Protein AF-A0A6M1L6U0-F1 (afdb_monomer_lite)

Secondary structure (DSSP, 8-state):
-GGGGGGGEEEEEGGGGTT-SEEEE-TTSEEEEE-SPPPTTEEEEEEEEETTPPPPHHHHHHH-STTHHHHHHHHHHHHHHHTS-HHHHHHHHTTSPPTT---EEEEEEETTEEEEEEEEESS------------------

Organism: NCBI:txid2499994

Structure (mmCIF, N/CA/C/O backbone):
data_AF-A0A6M1L6U0-F1
#
_entry.id   AF-A0A6M1L6U0-F1
#
loop_
_atom_site.group_PDB
_atom_site.id
_atom_site.type_symbol
_atom_site.label_atom_id
_atom_site.label_alt_id
_atom_site.label_comp_id
_atom_site.label_asym_id
_atom_site.label_entity_id
_atom_site.label_seq_id
_atom_site.pdbx_PDB_ins_code
_atom_site.Cartn_x
_atom_site.Cartn_y
_atom_site.Cartn_z
_atom_site.occupancy
_atom_site.B_iso_or_equiv
_atom_site.auth_seq_id
_atom_site.auth_comp_id
_atom_site.auth_asym_id
_atom_site.auth_atom_id
_atom_site.pdbx_PDB_model_num
ATOM 1 N N . MET A 1 1 ? -2.436 8.594 -11.783 1.00 74.06 1 MET A N 1
ATOM 2 C CA . MET A 1 1 ? -1.412 7.663 -11.254 1.00 74.06 1 MET A CA 1
ATOM 3 C C . MET A 1 1 ? -2.032 6.447 -10.566 1.00 74.06 1 MET A C 1
ATOM 5 O O . MET A 1 1 ? -1.913 5.356 -11.105 1.00 74.06 1 MET A O 1
ATOM 9 N N . LEU A 1 2 ? -2.765 6.615 -9.457 1.00 88.62 2 LEU A N 1
ATOM 10 C CA . LEU A 1 2 ? -3.377 5.501 -8.708 1.00 88.62 2 LEU A CA 1
ATOM 11 C C . LEU A 1 2 ? -4.377 4.650 -9.516 1.00 88.62 2 LEU A C 1
ATOM 13 O O . LEU A 1 2 ? -4.437 3.434 -9.345 1.00 88.62 2 LEU A O 1
ATOM 17 N N . ALA A 1 3 ? -5.129 5.257 -10.441 1.00 90.06 3 ALA A N 1
ATOM 18 C CA . ALA A 1 3 ? -6.039 4.527 -11.334 1.00 90.06 3 ALA A CA 1
ATOM 19 C C . ALA A 1 3 ? -5.315 3.455 -12.173 1.00 90.06 3 ALA A C 1
ATOM 21 O O . ALA A 1 3 ? -5.854 2.379 -12.419 1.00 90.06 3 ALA A O 1
ATOM 22 N N . ALA A 1 4 ? -4.062 3.724 -12.538 1.00 91.88 4 ALA A N 1
ATOM 23 C CA . ALA A 1 4 ? -3.248 2.843 -13.355 1.00 91.88 4 ALA A CA 1
ATOM 24 C C . ALA A 1 4 ? -2.327 1.929 -12.529 1.00 91.88 4 ALA A C 1
ATOM 26 O O . ALA A 1 4 ? -1.537 1.198 -13.112 1.00 91.88 4 ALA A O 1
ATOM 27 N N . ALA A 1 5 ? -2.422 1.948 -11.193 1.00 93.38 5 ALA A N 1
ATOM 28 C CA . ALA A 1 5 ? -1.577 1.147 -10.308 1.00 93.38 5 ALA A CA 1
ATOM 29 C C . ALA A 1 5 ? -1.472 -0.347 -10.687 1.00 93.38 5 ALA A C 1
ATOM 31 O O . ALA A 1 5 ? -0.347 -0.846 -10.679 1.00 93.38 5 ALA A O 1
ATOM 32 N N . PRO A 1 6 ? -2.552 -1.047 -11.107 1.00 96.12 6 PRO A N 1
ATOM 33 C CA . PRO A 1 6 ? -2.463 -2.467 -11.455 1.00 96.12 6 PRO A CA 1
ATOM 34 C C . PRO A 1 6 ? -1.410 -2.790 -12.523 1.00 96.12 6 PRO A C 1
ATOM 36 O O . PRO A 1 6 ? -0.735 -3.803 -12.425 1.00 96.12 6 PRO A O 1
ATOM 39 N N . ARG A 1 7 ? -1.189 -1.904 -13.508 1.00 96.88 7 ARG A N 1
ATOM 40 C CA . ARG A 1 7 ? -0.220 -2.148 -14.600 1.00 96.88 7 ARG A CA 1
ATOM 41 C C . ARG A 1 7 ? 1.246 -2.044 -14.163 1.00 96.88 7 ARG A C 1
ATOM 43 O O . ARG A 1 7 ? 2.148 -2.355 -14.936 1.00 96.88 7 ARG A O 1
ATOM 50 N N . HIS A 1 8 ? 1.482 -1.513 -12.967 1.00 97.31 8 HIS A N 1
ATOM 51 C CA . HIS A 1 8 ? 2.808 -1.256 -12.414 1.00 97.31 8 HIS A CA 1
ATOM 52 C C . HIS A 1 8 ? 3.146 -2.183 -11.246 1.00 97.31 8 HIS A C 1
ATOM 54 O O . HIS A 1 8 ? 4.265 -2.118 -10.741 1.00 97.31 8 HIS A O 1
ATOM 60 N N . LEU A 1 9 ? 2.203 -3.026 -10.826 1.00 98.00 9 LEU A N 1
ATOM 61 C CA . LEU A 1 9 ? 2.409 -4.042 -9.808 1.00 98.00 9 LEU A CA 1
ATOM 62 C C . LEU A 1 9 ? 2.744 -5.370 -10.478 1.00 98.00 9 LEU A C 1
ATOM 64 O O . LEU A 1 9 ? 2.151 -5.726 -11.496 1.00 98.00 9 LEU A O 1
ATOM 68 N N . ARG A 1 10 ? 3.700 -6.100 -9.910 1.00 97.88 10 ARG A N 1
ATOM 69 C CA . ARG A 1 10 ? 4.016 -7.470 -10.327 1.00 97.88 10 ARG A CA 1
ATOM 70 C C . ARG A 1 10 ? 4.281 -8.320 -9.100 1.00 97.88 10 ARG A C 1
ATOM 72 O O . ARG A 1 10 ? 4.935 -7.849 -8.171 1.00 97.88 10 ARG A O 1
ATOM 79 N N . VAL A 1 11 ? 3.793 -9.553 -9.133 1.00 97.81 11 VAL A N 1
ATOM 80 C CA . VAL A 1 11 ? 4.123 -10.590 -8.156 1.00 97.81 11 VAL A CA 1
ATOM 81 C C . VAL A 1 11 ? 5.234 -11.448 -8.753 1.00 97.81 11 VAL A C 1
ATOM 83 O O . VAL A 1 11 ? 5.107 -11.921 -9.881 1.00 97.81 11 VAL A O 1
ATOM 86 N N . ALA A 1 12 ? 6.328 -11.624 -8.023 1.00 95.44 12 ALA A N 1
ATOM 87 C CA . ALA A 1 12 ? 7.462 -12.443 -8.440 1.00 95.44 12 ALA A CA 1
ATOM 88 C C . ALA A 1 12 ? 8.146 -13.073 -7.219 1.00 95.44 12 ALA A C 1
ATOM 90 O O . ALA A 1 12 ? 7.804 -12.767 -6.074 1.00 95.44 12 ALA A O 1
ATOM 91 N N . ALA A 1 13 ? 9.130 -13.944 -7.442 1.00 94.44 13 ALA A N 1
ATOM 92 C CA . ALA A 1 13 ? 10.025 -14.343 -6.364 1.00 94.44 13 ALA A CA 1
ATOM 93 C C . ALA A 1 13 ? 10.851 -13.133 -5.888 1.00 94.44 13 ALA A C 1
ATOM 95 O O . ALA A 1 13 ? 11.112 -12.189 -6.644 1.00 94.44 13 ALA A O 1
ATOM 96 N N . VAL A 1 14 ? 11.300 -13.162 -4.630 1.00 92.38 14 VAL A N 1
ATOM 97 C CA . VAL A 1 14 ? 12.132 -12.086 -4.057 1.00 92.38 14 VAL A CA 1
ATOM 98 C C . VAL A 1 14 ? 13.386 -11.835 -4.901 1.00 92.38 14 VAL A C 1
ATOM 100 O O . VAL A 1 14 ? 13.731 -10.678 -5.150 1.00 92.38 14 VAL A O 1
ATOM 103 N N . ALA A 1 15 ? 14.025 -12.906 -5.385 1.00 92.69 15 ALA A N 1
ATOM 104 C CA . ALA A 1 15 ? 15.232 -12.843 -6.211 1.00 92.69 15 ALA A CA 1
ATOM 105 C C . ALA A 1 15 ? 15.021 -12.074 -7.530 1.00 92.69 15 ALA A C 1
ATOM 107 O O . ALA A 1 15 ? 15.920 -11.366 -7.977 1.00 92.69 15 ALA A O 1
ATOM 108 N N . ASP A 1 16 ? 13.813 -12.127 -8.094 1.00 94.44 16 ASP A N 1
ATOM 109 C CA . ASP A 1 16 ? 13.478 -11.506 -9.383 1.00 94.44 16 ASP A CA 1
ATOM 110 C C . ASP A 1 16 ? 12.949 -10.068 -9.233 1.00 94.44 16 ASP A C 1
ATOM 112 O O . ASP A 1 16 ? 12.680 -9.367 -10.210 1.00 94.44 16 ASP A O 1
ATOM 116 N N . SER A 1 17 ? 12.800 -9.590 -7.995 1.00 94.25 17 SER A N 1
ATOM 117 C CA . SER A 1 17 ? 12.161 -8.304 -7.692 1.00 94.25 17 SER A CA 1
ATOM 118 C C . SER A 1 17 ? 13.148 -7.134 -7.575 1.00 94.25 17 SER A C 1
ATOM 120 O O . SER A 1 17 ? 12.767 -6.040 -7.162 1.00 94.25 17 SER A O 1
ATOM 122 N N . GLY A 1 18 ? 14.420 -7.330 -7.942 1.00 93.81 18 GLY A N 1
ATOM 123 C CA . GLY A 1 18 ? 15.498 -6.351 -7.738 1.00 93.81 18 GLY A CA 1
ATOM 124 C C . GLY A 1 18 ? 15.320 -5.011 -8.466 1.00 93.81 18 GLY A C 1
ATOM 125 O O . GLY A 1 18 ? 15.813 -3.995 -7.990 1.00 93.81 18 GLY A O 1
ATOM 126 N N . ALA A 1 19 ? 14.582 -4.986 -9.580 1.00 95.62 19 ALA A N 1
ATOM 127 C CA . ALA A 1 19 ? 14.322 -3.766 -10.353 1.00 95.62 19 ALA A CA 1
ATOM 128 C C . ALA A 1 19 ? 13.115 -2.943 -9.851 1.00 95.62 19 ALA A C 1
ATOM 130 O O . ALA A 1 19 ? 12.781 -1.918 -10.445 1.00 95.62 19 ALA A O 1
ATOM 131 N N . ALA A 1 20 ? 12.420 -3.394 -8.803 1.00 97.19 20 ALA A N 1
ATOM 132 C CA . ALA A 1 20 ? 11.279 -2.671 -8.251 1.00 97.19 20 ALA A CA 1
ATOM 133 C C . ALA A 1 20 ? 11.733 -1.420 -7.480 1.00 97.19 20 ALA A C 1
ATOM 135 O O . ALA A 1 20 ? 12.665 -1.473 -6.680 1.00 97.19 20 ALA A O 1
ATOM 136 N N . VAL A 1 21 ? 11.011 -0.311 -7.654 1.00 95.81 21 VAL A N 1
ATOM 137 C CA . VAL A 1 21 ? 11.237 0.949 -6.920 1.00 95.81 21 VAL A CA 1
ATOM 138 C C . VAL A 1 21 ? 10.933 0.781 -5.429 1.00 95.81 21 VAL A C 1
ATOM 140 O O . VAL A 1 21 ? 11.607 1.350 -4.577 1.00 95.81 21 VAL A O 1
ATOM 143 N N . THR A 1 22 ? 9.906 -0.002 -5.103 1.00 97.12 22 THR A N 1
ATOM 144 C CA . THR A 1 22 ? 9.565 -0.403 -3.735 1.00 97.12 22 THR A CA 1
ATOM 145 C C . THR A 1 22 ? 8.920 -1.786 -3.754 1.00 97.12 22 THR A C 1
ATOM 147 O O . THR A 1 22 ? 8.417 -2.225 -4.795 1.00 97.12 22 THR A O 1
ATOM 150 N N . ARG A 1 23 ? 8.983 -2.495 -2.625 1.00 97.81 23 ARG A N 1
ATOM 151 C CA . ARG A 1 23 ? 8.628 -3.912 -2.496 1.00 97.81 23 ARG A CA 1
ATOM 152 C C . ARG A 1 23 ? 7.805 -4.172 -1.239 1.00 97.81 23 ARG A C 1
ATOM 154 O O . ARG A 1 23 ? 8.029 -3.539 -0.210 1.00 97.81 23 ARG A O 1
ATOM 161 N N . SER A 1 24 ? 6.926 -5.163 -1.309 1.00 98.12 24 SER A N 1
ATOM 162 C CA . SER A 1 24 ? 6.306 -5.806 -0.149 1.00 98.12 24 SER A CA 1
ATOM 163 C C . SER A 1 24 ? 6.592 -7.306 -0.207 1.00 98.12 24 SER A C 1
ATOM 165 O O . SER A 1 24 ? 6.508 -7.916 -1.274 1.00 98.12 24 SER A O 1
ATOM 167 N N . HIS A 1 25 ? 7.019 -7.877 0.916 1.00 96.62 25 HIS A N 1
ATOM 168 C CA . HIS A 1 25 ? 7.397 -9.284 1.022 1.00 96.62 25 HIS A CA 1
ATOM 169 C C . HIS A 1 25 ? 6.273 -10.042 1.712 1.00 96.62 25 HIS A C 1
ATOM 171 O O . HIS A 1 25 ? 5.792 -9.611 2.756 1.00 96.62 25 HIS A O 1
ATOM 177 N N . LEU A 1 26 ? 5.884 -11.173 1.137 1.00 95.75 26 LEU A N 1
ATOM 178 C CA . LEU A 1 26 ? 4.822 -12.017 1.662 1.00 95.75 26 LEU A CA 1
ATOM 179 C C . LEU A 1 26 ? 5.417 -13.174 2.465 1.00 95.75 26 LEU A C 1
ATOM 181 O O . LEU A 1 26 ? 6.507 -13.670 2.171 1.00 95.75 26 LEU A O 1
ATOM 185 N N . GLY A 1 27 ? 4.665 -13.653 3.457 1.00 89.56 27 GLY A N 1
ATOM 186 C CA . GLY A 1 27 ? 5.078 -14.777 4.305 1.00 89.56 27 GLY A CA 1
ATOM 187 C C . GLY A 1 27 ? 5.219 -16.122 3.576 1.00 89.56 27 GLY A C 1
ATOM 188 O O . GLY A 1 27 ? 5.726 -17.072 4.161 1.00 89.56 27 GLY A O 1
ATOM 189 N N . ASP A 1 28 ? 4.789 -16.215 2.315 1.00 91.44 28 ASP A N 1
ATOM 190 C CA . ASP A 1 28 ? 4.929 -17.402 1.459 1.00 91.44 28 ASP A CA 1
ATOM 191 C C . ASP A 1 28 ? 6.123 -17.320 0.487 1.00 91.44 28 ASP A C 1
ATOM 193 O O . ASP A 1 28 ? 6.259 -18.155 -0.405 1.00 91.44 28 ASP A O 1
ATOM 197 N N . GLY A 1 29 ? 6.996 -16.320 0.654 1.00 90.62 29 GLY A N 1
ATOM 198 C CA . GLY A 1 29 ? 8.205 -16.143 -0.153 1.00 90.62 29 GLY A CA 1
ATOM 199 C C . GLY A 1 29 ? 7.992 -15.385 -1.466 1.00 90.62 29 GLY A C 1
ATOM 200 O O . GLY A 1 29 ? 8.966 -15.111 -2.171 1.00 90.62 29 GLY A O 1
ATOM 201 N N . ARG A 1 30 ? 6.754 -14.999 -1.798 1.00 96.06 30 ARG A N 1
ATOM 202 C CA . ARG A 1 30 ? 6.481 -14.079 -2.908 1.00 96.06 30 ARG A CA 1
ATOM 203 C C . ARG A 1 30 ? 6.826 -12.637 -2.530 1.00 96.06 30 ARG A C 1
ATOM 205 O O . ARG A 1 30 ? 6.861 -12.252 -1.362 1.00 96.06 30 ARG A O 1
ATOM 212 N N . CYS A 1 31 ? 7.044 -11.815 -3.546 1.00 97.69 31 CYS A N 1
ATOM 213 C CA . CYS A 1 31 ? 7.243 -10.381 -3.422 1.00 97.69 31 CYS A CA 1
ATOM 214 C C . CYS A 1 31 ? 6.340 -9.646 -4.410 1.00 97.69 31 CYS A C 1
ATOM 216 O O . CYS A 1 31 ? 6.235 -10.030 -5.575 1.00 97.69 31 CYS A O 1
ATOM 218 N N . VAL A 1 32 ? 5.703 -8.574 -3.944 1.00 98.44 32 VAL A N 1
ATOM 219 C CA . VAL A 1 32 ? 5.043 -7.600 -4.812 1.00 98.44 32 VAL A CA 1
ATOM 220 C C . VAL A 1 32 ? 6.001 -6.439 -5.029 1.00 98.44 32 VAL A C 1
ATOM 222 O O . VAL A 1 32 ? 6.490 -5.860 -4.060 1.00 98.44 32 VAL A O 1
ATOM 225 N N . GLY A 1 33 ? 6.258 -6.084 -6.286 1.00 98.19 33 GLY A N 1
ATOM 226 C CA . GLY A 1 33 ? 7.089 -4.942 -6.664 1.00 98.19 33 GLY A CA 1
ATOM 227 C C . GLY A 1 33 ? 6.300 -3.847 -7.381 1.00 98.19 33 GLY A C 1
ATOM 228 O O . GLY A 1 33 ? 5.388 -4.134 -8.158 1.00 98.19 33 GLY A O 1
ATOM 229 N N . TRP A 1 34 ? 6.678 -2.588 -7.145 1.00 98.19 34 TRP A N 1
ATOM 230 C CA . TRP A 1 34 ? 6.213 -1.420 -7.900 1.00 98.19 34 TRP A CA 1
ATOM 231 C C . TRP A 1 34 ? 7.238 -1.012 -8.963 1.00 98.19 34 TRP A C 1
ATOM 233 O O . TRP A 1 34 ? 8.389 -0.723 -8.636 1.00 98.19 34 TRP A O 1
ATOM 243 N N . TYR A 1 35 ? 6.810 -0.939 -10.224 1.00 97.50 35 TYR A N 1
ATOM 244 C CA . TYR A 1 35 ? 7.683 -0.727 -11.389 1.00 97.50 35 TYR A CA 1
ATOM 245 C C . TYR A 1 35 ? 7.308 0.503 -12.227 1.00 97.50 35 TYR A C 1
ATOM 247 O O . TYR A 1 35 ? 7.727 0.620 -13.380 1.00 97.50 35 TYR A O 1
ATOM 255 N N . ALA A 1 36 ? 6.487 1.419 -11.706 1.00 96.12 36 ALA A N 1
ATOM 256 C CA . ALA A 1 36 ? 6.287 2.687 -12.405 1.00 96.12 36 ALA A CA 1
ATOM 257 C C . ALA A 1 36 ? 7.546 3.560 -12.286 1.00 96.12 36 ALA A C 1
ATOM 259 O O . ALA A 1 36 ? 8.213 3.508 -11.248 1.00 96.12 36 ALA A O 1
ATOM 260 N N . PRO A 1 37 ? 7.831 4.413 -13.286 1.00 92.88 37 PRO A N 1
ATOM 261 C CA . PRO A 1 37 ? 8.849 5.444 -13.148 1.00 92.88 37 PRO A CA 1
ATOM 262 C C . PRO A 1 37 ? 8.619 6.292 -11.884 1.00 92.88 37 PRO A C 1
ATOM 264 O O . PRO A 1 37 ? 7.459 6.586 -11.562 1.00 92.88 37 PRO A O 1
ATOM 267 N N . PRO A 1 38 ? 9.685 6.703 -11.172 1.00 90.62 38 PRO A N 1
ATOM 268 C CA . PRO A 1 38 ? 9.566 7.643 -10.065 1.00 90.62 38 PRO A CA 1
ATOM 269 C C . PRO A 1 38 ? 8.854 8.922 -10.506 1.00 90.62 38 PRO A C 1
ATOM 271 O O . PRO A 1 38 ? 9.109 9.442 -11.593 1.00 90.62 38 PRO A O 1
ATOM 274 N N . VAL A 1 39 ? 7.971 9.440 -9.654 1.00 91.19 39 VAL A N 1
ATOM 275 C CA . VAL A 1 39 ? 7.300 10.718 -9.900 1.00 91.19 39 VAL A CA 1
ATOM 276 C C . VAL A 1 39 ? 8.051 11.813 -9.146 1.00 91.19 39 VAL A C 1
ATOM 278 O O . VAL A 1 39 ? 8.138 11.731 -7.919 1.00 91.19 39 VAL A O 1
ATOM 281 N N . PRO A 1 40 ? 8.602 12.830 -9.836 1.00 91.94 40 PRO A N 1
ATOM 282 C CA . PRO A 1 40 ? 9.338 13.906 -9.182 1.00 91.94 40 PRO A CA 1
ATOM 283 C C . PRO A 1 40 ? 8.518 14.575 -8.076 1.00 91.94 40 PRO A C 1
ATOM 285 O O . PRO A 1 40 ? 7.342 14.879 -8.266 1.00 91.94 40 PRO A O 1
ATOM 288 N N . GLY A 1 41 ? 9.138 14.791 -6.915 1.00 93.44 41 GLY A N 1
ATOM 289 C CA . GLY A 1 41 ? 8.481 15.399 -5.754 1.00 93.44 41 GLY A CA 1
ATOM 290 C C . GLY A 1 41 ? 7.552 14.467 -4.971 1.00 93.44 41 GLY A C 1
ATOM 291 O O . GLY A 1 41 ? 6.944 14.918 -4.004 1.00 93.44 41 GLY A O 1
ATOM 292 N N . TRP A 1 42 ? 7.458 13.182 -5.330 1.00 95.00 42 TRP A N 1
ATOM 293 C CA . TRP A 1 42 ? 6.625 12.201 -4.636 1.00 95.00 42 TRP A CA 1
ATOM 294 C C . TRP A 1 42 ? 7.431 10.981 -4.193 1.00 95.00 42 TRP A C 1
ATOM 296 O O . TRP A 1 42 ? 8.285 10.469 -4.912 1.00 95.00 42 TRP A O 1
ATOM 306 N N . ARG A 1 43 ? 7.108 10.476 -3.004 1.00 96.06 43 ARG A N 1
ATOM 307 C CA . ARG A 1 43 ? 7.551 9.171 -2.504 1.00 96.06 43 ARG A CA 1
ATOM 308 C C . ARG A 1 43 ? 6.421 8.167 -2.672 1.00 96.06 43 ARG A C 1
ATOM 310 O O . ARG A 1 43 ? 5.254 8.547 -2.588 1.00 96.06 43 ARG A O 1
ATOM 317 N N . VAL A 1 44 ? 6.770 6.903 -2.888 1.00 97.38 44 VAL A N 1
ATOM 318 C CA . VAL A 1 44 ? 5.823 5.797 -3.063 1.00 97.38 44 VAL A CA 1
ATOM 319 C C . VAL A 1 44 ? 6.120 4.680 -2.073 1.00 97.38 44 VAL A C 1
ATOM 321 O O . VAL A 1 44 ? 7.278 4.333 -1.850 1.00 97.38 44 VAL A O 1
ATOM 324 N N . ALA A 1 45 ? 5.068 4.097 -1.512 1.00 98.06 45 ALA A N 1
ATOM 325 C CA . ALA A 1 45 ? 5.137 2.855 -0.761 1.00 98.06 45 ALA A CA 1
ATOM 326 C C . ALA A 1 45 ? 4.064 1.895 -1.265 1.00 98.06 45 ALA A C 1
ATOM 328 O O . ALA A 1 45 ? 2.987 2.317 -1.697 1.00 98.06 45 ALA A O 1
ATOM 329 N N . ILE A 1 46 ? 4.371 0.604 -1.188 1.00 98.62 46 ILE A N 1
ATOM 330 C CA . ILE A 1 46 ? 3.385 -0.453 -1.362 1.00 98.62 46 ILE A CA 1
ATOM 331 C C . ILE A 1 46 ? 3.387 -1.373 -0.153 1.00 98.62 46 ILE A C 1
ATOM 333 O O . ILE A 1 46 ? 4.392 -1.519 0.554 1.00 98.62 46 ILE A O 1
ATOM 337 N N . ASP A 1 47 ? 2.254 -2.017 0.051 1.00 98.62 47 ASP A N 1
ATOM 338 C CA . ASP A 1 47 ? 2.121 -3.122 0.974 1.00 98.62 47 ASP A CA 1
ATOM 339 C C . ASP A 1 47 ? 1.078 -4.108 0.471 1.00 98.62 47 ASP A C 1
ATOM 341 O O . ASP A 1 47 ? 0.107 -3.705 -0.175 1.00 98.62 47 ASP A O 1
ATOM 345 N N . ALA A 1 48 ? 1.313 -5.390 0.719 1.00 98.44 48 ALA A N 1
ATOM 346 C CA . ALA A 1 48 ? 0.499 -6.473 0.217 1.00 98.44 48 ALA A CA 1
ATOM 347 C C . ALA A 1 48 ? 0.317 -7.531 1.298 1.00 98.44 48 ALA A C 1
ATOM 349 O O . ALA A 1 48 ? 1.275 -7.919 1.957 1.00 98.44 48 ALA A O 1
ATOM 350 N N . GLU A 1 49 ? -0.903 -8.037 1.410 1.00 97.94 49 GLU A N 1
ATOM 351 C CA . GLU A 1 49 ? -1.242 -9.154 2.283 1.00 97.94 49 GLU A CA 1
ATOM 352 C C . GLU A 1 49 ? -2.112 -10.147 1.527 1.00 97.94 49 GLU A C 1
ATOM 354 O O . GLU A 1 49 ? -2.900 -9.767 0.657 1.00 97.94 49 GLU A O 1
ATOM 359 N N . ARG A 1 50 ? -2.006 -11.436 1.860 1.00 97.12 50 ARG A N 1
ATOM 360 C CA . ARG A 1 50 ? -2.894 -12.437 1.255 1.00 97.12 50 ARG A CA 1
ATOM 361 C C . ARG A 1 50 ? -4.310 -12.211 1.769 1.00 97.12 50 ARG A C 1
ATOM 363 O O . ARG A 1 50 ? -4.535 -12.226 2.978 1.00 97.12 50 ARG A O 1
ATOM 370 N N . ALA A 1 51 ? -5.279 -12.090 0.867 1.00 95.75 51 ALA A N 1
ATOM 371 C CA . ALA A 1 51 ? -6.670 -11.815 1.225 1.00 95.75 51 ALA A CA 1
ATOM 372 C C . ALA A 1 51 ? -7.258 -12.885 2.164 1.00 95.75 51 ALA A C 1
ATOM 374 O O . ALA A 1 51 ? -8.050 -12.574 3.052 1.00 95.75 51 ALA A O 1
ATOM 375 N N . ALA A 1 52 ? -6.827 -14.138 1.989 1.00 94.00 52 ALA A N 1
ATOM 376 C CA . ALA A 1 52 ? -7.246 -15.288 2.786 1.00 94.00 52 ALA A CA 1
ATOM 377 C C . ALA A 1 52 ? -6.314 -15.603 3.976 1.00 94.00 52 ALA A C 1
ATOM 379 O O . ALA A 1 52 ? -6.436 -16.668 4.584 1.00 94.00 52 ALA A O 1
ATOM 380 N N . ALA A 1 53 ? -5.355 -14.730 4.315 1.00 94.19 53 ALA A N 1
ATOM 381 C CA . ALA A 1 53 ? -4.526 -14.939 5.499 1.00 94.19 53 ALA A CA 1
ATOM 382 C C . ALA A 1 53 ? -5.381 -14.926 6.773 1.00 94.19 53 ALA A C 1
ATOM 384 O O . ALA A 1 53 ? -6.305 -14.122 6.916 1.00 94.19 53 ALA A O 1
ATOM 385 N N . ALA A 1 54 ? -5.046 -15.811 7.714 1.00 93.94 54 ALA A N 1
ATOM 386 C CA . ALA A 1 54 ? -5.686 -15.839 9.019 1.00 93.94 54 ALA A CA 1
ATOM 387 C C . ALA A 1 54 ? -5.395 -14.533 9.770 1.00 93.94 54 ALA A C 1
ATOM 389 O O . ALA A 1 54 ? -4.236 -14.165 9.965 1.00 93.94 54 ALA A O 1
ATOM 390 N N . LEU A 1 55 ? -6.450 -13.845 10.207 1.00 93.38 55 LEU A N 1
ATOM 391 C CA . LEU A 1 55 ? -6.314 -12.638 11.017 1.00 93.38 55 LEU A CA 1
ATOM 392 C C . LEU A 1 55 ? -5.852 -13.031 12.426 1.00 93.38 55 LEU A C 1
ATOM 394 O O . LEU A 1 55 ? -6.511 -13.855 13.069 1.00 93.38 55 LEU A O 1
ATOM 398 N N . PRO A 1 56 ? -4.787 -12.416 12.966 1.00 91.25 56 PRO A N 1
ATOM 399 C CA . PRO A 1 56 ? -4.395 -12.664 14.345 1.00 91.25 56 PRO A CA 1
ATOM 400 C C . PRO A 1 56 ? -5.534 -12.280 15.313 1.00 91.25 56 PRO A C 1
ATOM 402 O O . PRO A 1 56 ? -6.007 -11.138 15.267 1.00 91.25 56 PRO A O 1
ATOM 405 N N . PRO A 1 57 ? -5.968 -13.167 16.235 1.00 94.69 57 PRO A N 1
ATOM 406 C CA . PRO A 1 57 ? -7.140 -12.916 17.082 1.00 94.69 57 PRO A CA 1
ATOM 407 C C . PRO A 1 57 ? -7.050 -11.639 17.925 1.00 94.69 57 PRO A C 1
ATOM 409 O O . PRO A 1 57 ? -8.052 -10.968 18.167 1.00 94.69 57 PRO A O 1
ATOM 412 N N . ALA A 1 58 ? -5.846 -11.269 18.370 1.00 93.94 58 ALA A N 1
ATOM 413 C CA . ALA A 1 58 ? -5.625 -10.025 19.102 1.00 93.94 58 ALA A CA 1
ATOM 414 C C . ALA A 1 58 ? -5.912 -8.782 18.239 1.00 93.94 58 ALA A C 1
ATOM 416 O O . ALA A 1 58 ? -6.545 -7.843 18.718 1.00 93.94 58 ALA A O 1
ATOM 417 N N . LEU A 1 59 ? -5.506 -8.800 16.965 1.00 93.38 59 LEU A N 1
ATOM 418 C CA . LEU A 1 59 ? -5.755 -7.713 16.016 1.00 93.38 59 LEU A CA 1
ATOM 419 C C . LEU A 1 59 ? -7.231 -7.656 15.623 1.00 93.38 59 LEU A C 1
ATOM 421 O O . LEU A 1 59 ? -7.824 -6.579 15.630 1.00 93.38 59 LEU A O 1
ATOM 425 N N . ALA A 1 60 ? -7.842 -8.816 15.371 1.00 94.31 60 ALA A N 1
ATOM 426 C CA . ALA A 1 60 ? -9.261 -8.916 15.046 1.00 94.31 60 ALA A CA 1
ATOM 427 C C . ALA A 1 60 ? -10.149 -8.373 16.178 1.00 94.31 60 ALA A C 1
ATOM 429 O O . ALA A 1 60 ? -11.073 -7.609 15.914 1.00 94.31 60 ALA A O 1
ATOM 430 N N . ARG A 1 61 ? -9.839 -8.693 17.445 1.00 95.56 61 ARG A N 1
ATOM 431 C CA . ARG A 1 61 ? -10.552 -8.121 18.604 1.00 95.56 61 ARG A CA 1
ATOM 432 C C . ARG A 1 61 ? -10.381 -6.610 18.714 1.00 95.56 61 ARG A C 1
ATOM 434 O O . ARG A 1 61 ? -11.305 -5.929 19.138 1.00 95.56 61 ARG A O 1
ATOM 441 N N . ARG A 1 62 ? -9.202 -6.092 18.363 1.00 95.94 62 ARG A N 1
ATOM 442 C CA . ARG A 1 62 ? -8.876 -4.673 18.528 1.00 95.94 62 ARG A CA 1
ATOM 443 C C . ARG A 1 62 ? -9.452 -3.788 17.423 1.00 95.94 62 ARG A C 1
ATOM 445 O O . ARG A 1 62 ? -9.862 -2.673 17.719 1.00 95.94 62 ARG A O 1
ATOM 452 N N . PHE A 1 63 ? -9.479 -4.255 16.174 1.00 96.00 63 PHE A N 1
ATOM 453 C CA . PHE A 1 63 ? -9.862 -3.421 15.021 1.00 96.00 63 PHE A CA 1
ATOM 454 C C . PHE A 1 63 ? -11.052 -3.943 14.222 1.00 96.00 63 PHE A C 1
ATOM 456 O O . PHE A 1 63 ? -11.424 -3.322 13.222 1.00 96.00 63 PHE A O 1
ATOM 463 N N . GLY A 1 64 ? -11.626 -5.079 14.618 1.00 95.88 64 GLY A N 1
ATOM 464 C CA . GLY A 1 64 ? -12.626 -5.795 13.833 1.00 95.88 64 GLY A CA 1
ATOM 465 C C . GLY A 1 64 ? -12.029 -6.485 12.603 1.00 95.88 64 GLY A C 1
ATOM 466 O O . GLY A 1 64 ? -10.914 -6.192 12.173 1.00 95.88 64 GLY A O 1
ATOM 467 N N . SER A 1 65 ? -12.788 -7.412 12.023 1.00 95.56 65 SER A N 1
ATOM 468 C CA . SER A 1 65 ? -12.374 -8.202 10.855 1.00 95.56 65 SER A CA 1
ATOM 469 C C . SER A 1 65 ? -12.788 -7.594 9.513 1.00 95.56 65 SER A C 1
ATOM 471 O O . SER A 1 65 ? -12.178 -7.904 8.490 1.00 95.56 65 SER A O 1
ATOM 473 N N . THR A 1 66 ? -13.796 -6.718 9.495 1.00 94.94 66 THR A N 1
ATOM 474 C CA . THR A 1 66 ? -14.293 -6.088 8.265 1.00 94.94 66 THR A CA 1
ATOM 475 C C . THR A 1 66 ? -13.181 -5.307 7.569 1.00 94.94 66 THR A C 1
ATOM 477 O O . THR A 1 66 ? -12.567 -4.428 8.180 1.00 94.94 66 THR A O 1
ATOM 480 N N . ASP A 1 67 ? -12.909 -5.645 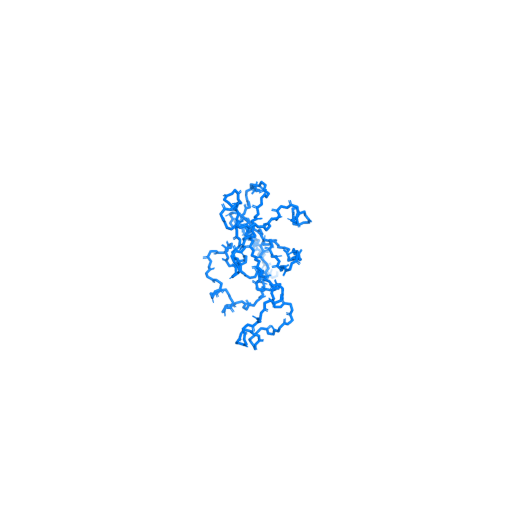6.305 1.00 95.19 67 ASP A N 1
ATOM 481 C CA . ASP A 1 67 ? -11.856 -5.032 5.477 1.00 95.19 67 ASP A CA 1
ATOM 482 C C . ASP A 1 67 ? -10.493 -4.925 6.193 1.00 95.19 67 ASP A C 1
ATOM 484 O O . ASP A 1 67 ? -9.754 -3.953 6.043 1.00 95.19 67 ASP A O 1
ATOM 488 N N . PHE A 1 68 ? -10.165 -5.893 7.057 1.00 97.12 68 PHE A N 1
ATOM 489 C CA . PHE A 1 68 ? -8.970 -5.797 7.897 1.00 97.12 68 PHE A CA 1
ATOM 490 C C . PHE A 1 68 ? -7.698 -5.649 7.057 1.00 97.12 68 PHE A C 1
ATOM 492 O O . PHE A 1 68 ? -6.942 -4.708 7.271 1.00 97.12 68 PHE A O 1
ATOM 499 N N . TRP A 1 69 ? -7.492 -6.520 6.065 1.00 97.31 69 TRP A N 1
ATOM 500 C CA . TRP A 1 69 ? -6.296 -6.489 5.217 1.00 97.31 69 TRP A CA 1
ATOM 501 C C . TRP A 1 69 ? -6.211 -5.229 4.345 1.00 97.31 69 TRP A C 1
ATOM 503 O O . TRP A 1 69 ? -5.117 -4.713 4.108 1.00 97.31 69 TRP A O 1
ATOM 513 N N . GLY A 1 70 ? -7.351 -4.673 3.925 1.00 97.81 70 GLY A N 1
ATOM 514 C CA . GLY A 1 70 ? -7.383 -3.413 3.184 1.00 97.81 70 GLY A CA 1
ATOM 515 C C . GLY A 1 70 ? -6.974 -2.218 4.040 1.00 97.81 70 GLY A C 1
ATOM 516 O O . GLY A 1 70 ? -6.207 -1.361 3.596 1.00 97.81 70 GLY A O 1
ATOM 517 N N . ARG A 1 71 ? -7.425 -2.179 5.297 1.00 97.81 71 ARG A N 1
ATOM 518 C CA . ARG A 1 71 ? -7.003 -1.160 6.268 1.00 97.81 71 ARG A CA 1
ATOM 519 C C . ARG A 1 71 ? -5.562 -1.365 6.743 1.00 97.81 71 ARG A C 1
ATOM 521 O O . ARG A 1 71 ? -4.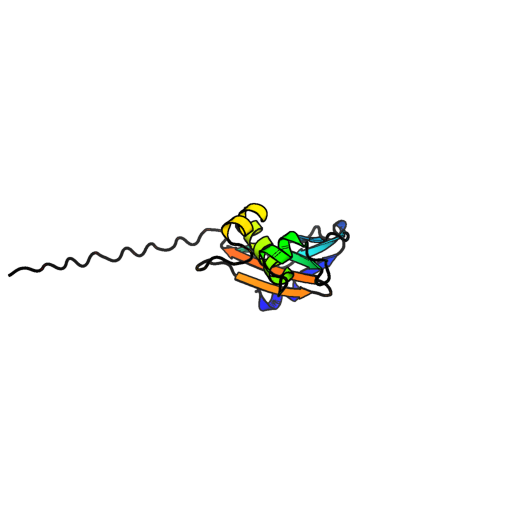834 -0.387 6.877 1.00 97.81 71 ARG A O 1
ATOM 528 N N . TRP A 1 72 ? -5.141 -2.612 6.947 1.00 97.62 72 TRP A N 1
ATOM 529 C CA . TRP A 1 72 ? -3.791 -2.978 7.380 1.00 97.62 72 TRP A CA 1
ATOM 530 C C . TRP A 1 72 ? -2.730 -2.558 6.359 1.00 97.62 72 TRP A C 1
ATOM 532 O O . TRP A 1 72 ? -1.873 -1.736 6.669 1.00 97.62 72 TRP A O 1
ATOM 542 N N . THR A 1 73 ? -2.849 -3.019 5.110 1.00 98.06 73 THR A N 1
ATOM 543 C CA . THR A 1 73 ? -1.888 -2.675 4.043 1.00 98.06 73 THR A CA 1
ATOM 544 C C . THR A 1 73 ? -1.822 -1.168 3.797 1.00 98.06 73 THR A C 1
ATOM 546 O O . THR A 1 73 ? -0.770 -0.611 3.474 1.00 98.06 73 THR A O 1
ATOM 549 N N . ARG A 1 74 ? -2.942 -0.464 3.996 1.00 98.06 74 ARG A N 1
ATOM 550 C CA . ARG A 1 74 ? -2.974 0.995 3.962 1.00 98.06 74 ARG A CA 1
ATOM 551 C C . ARG A 1 74 ? -2.121 1.602 5.061 1.00 98.06 74 ARG A C 1
ATOM 553 O O . ARG A 1 74 ? -1.240 2.390 4.736 1.00 98.06 74 ARG A O 1
ATOM 560 N N . VAL A 1 75 ? -2.346 1.254 6.328 1.00 97.12 75 VAL A N 1
ATOM 561 C CA . VAL A 1 75 ? -1.548 1.843 7.413 1.00 97.12 75 VAL A CA 1
ATOM 562 C C . VAL A 1 75 ? -0.078 1.452 7.347 1.00 97.12 75 VAL A C 1
ATOM 564 O O . VAL A 1 75 ? 0.759 2.285 7.667 1.00 97.12 75 VAL A O 1
ATOM 567 N N . GLU A 1 76 ? 0.254 0.263 6.848 1.00 98.00 76 GLU A N 1
ATOM 568 C CA . GLU A 1 76 ? 1.637 -0.138 6.573 1.00 98.00 76 GLU A CA 1
ATOM 569 C C . GLU A 1 76 ? 2.302 0.789 5.551 1.00 98.00 76 GLU A C 1
ATOM 571 O O . GLU A 1 76 ? 3.387 1.318 5.791 1.00 98.00 76 GLU A O 1
ATOM 576 N N . CYS A 1 77 ? 1.637 1.073 4.426 1.00 98.06 77 CYS A N 1
ATOM 577 C CA . CYS A 1 77 ? 2.161 2.029 3.448 1.00 98.06 77 CYS A CA 1
ATOM 578 C C . CYS A 1 77 ? 2.389 3.411 4.063 1.00 98.06 77 CYS A C 1
ATOM 580 O O . CYS A 1 77 ? 3.399 4.061 3.805 1.00 98.06 77 CYS A O 1
ATOM 582 N N . LEU A 1 78 ? 1.435 3.868 4.865 1.00 96.19 78 LEU A N 1
ATOM 583 C CA . LEU A 1 78 ? 1.480 5.181 5.486 1.00 96.19 78 LEU A CA 1
ATOM 584 C C . LEU A 1 78 ? 2.567 5.286 6.561 1.00 96.19 78 LEU A C 1
ATOM 586 O O . LEU A 1 78 ? 3.294 6.276 6.591 1.00 96.19 78 LEU A O 1
ATOM 590 N N . ALA A 1 79 ? 2.738 4.246 7.374 1.00 96.00 79 ALA A N 1
ATOM 591 C CA . ALA A 1 79 ? 3.818 4.138 8.344 1.00 96.00 79 ALA A CA 1
ATOM 592 C C . ALA A 1 79 ? 5.193 4.163 7.651 1.00 96.00 79 ALA A C 1
ATOM 594 O O . ALA A 1 79 ? 6.055 4.947 8.044 1.00 96.00 79 ALA A O 1
ATOM 595 N N . LYS A 1 80 ? 5.360 3.416 6.545 1.00 96.25 80 LYS A N 1
ATOM 596 C CA . LYS A 1 80 ? 6.575 3.451 5.705 1.00 96.25 80 LYS A CA 1
ATOM 597 C C . LYS A 1 80 ? 6.864 4.854 5.160 1.00 96.25 80 LYS A C 1
ATOM 599 O O . LYS A 1 80 ? 8.004 5.299 5.174 1.00 96.25 80 LYS A O 1
ATOM 604 N N . LEU A 1 81 ? 5.843 5.570 4.681 1.00 95.50 81 LEU A N 1
ATOM 605 C CA . LEU A 1 81 ? 5.998 6.927 4.137 1.00 95.50 81 LEU A CA 1
ATOM 606 C C . LEU A 1 81 ? 6.272 7.992 5.213 1.00 95.50 81 LEU A C 1
ATOM 608 O O . LEU A 1 81 ? 6.944 8.991 4.933 1.00 95.50 81 LEU A O 1
ATOM 612 N N . ALA A 1 82 ? 5.752 7.789 6.422 1.00 93.56 82 ALA A N 1
ATOM 613 C CA . ALA A 1 82 ? 6.017 8.621 7.593 1.00 93.56 82 ALA A CA 1
ATOM 614 C C . ALA A 1 82 ? 7.327 8.272 8.313 1.00 93.56 82 ALA A C 1
ATOM 616 O O . ALA A 1 82 ? 7.682 8.978 9.251 1.00 93.56 82 ALA A O 1
ATOM 617 N N . ASP A 1 83 ? 8.023 7.219 7.878 1.00 93.81 83 ASP A N 1
ATOM 618 C CA . ASP A 1 83 ? 9.232 6.695 8.517 1.00 93.81 83 ASP A CA 1
ATOM 619 C C . ASP A 1 83 ? 9.026 6.368 10.007 1.00 93.81 83 ASP A C 1
ATOM 621 O O . ASP A 1 83 ? 9.807 6.727 10.886 1.00 93.81 83 ASP A O 1
ATOM 625 N N . VAL A 1 84 ? 7.911 5.696 10.307 1.00 95.19 84 VAL A N 1
ATOM 626 C CA . VAL A 1 84 ? 7.611 5.196 11.651 1.00 95.19 84 VAL A CA 1
ATOM 627 C C . VAL A 1 84 ? 7.298 3.705 11.602 1.00 95.19 84 VAL A C 1
ATOM 629 O O . VAL A 1 84 ? 6.698 3.233 10.635 1.00 95.19 84 VAL A O 1
ATOM 632 N N . PRO A 1 85 ? 7.626 2.937 12.655 1.00 95.62 85 PRO A N 1
ATOM 633 C CA . PRO A 1 85 ? 7.157 1.564 12.760 1.00 95.62 85 PRO A CA 1
ATOM 634 C C . PRO A 1 85 ? 5.626 1.510 12.674 1.00 95.62 85 PRO A C 1
ATOM 636 O O . PRO A 1 85 ? 4.946 2.302 13.336 1.00 95.62 85 PRO A O 1
ATOM 639 N N . VAL A 1 86 ? 5.067 0.532 11.947 1.00 94.19 86 VAL A N 1
ATOM 640 C CA . VAL A 1 86 ? 3.609 0.285 11.936 1.00 94.19 86 VAL A CA 1
ATOM 641 C C . VAL A 1 86 ? 3.079 0.135 13.359 1.00 94.19 86 VAL A C 1
ATOM 643 O O . VAL A 1 86 ? 2.002 0.632 13.678 1.00 94.19 86 VAL A O 1
ATOM 646 N N . ALA A 1 87 ? 3.914 -0.439 14.237 1.00 93.94 87 ALA A N 1
ATOM 647 C CA . ALA A 1 87 ? 3.672 -0.596 15.656 1.00 93.94 87 ALA A CA 1
ATOM 648 C C . ALA A 1 87 ? 3.384 0.749 16.358 1.00 93.94 87 ALA A C 1
ATOM 650 O O . ALA A 1 87 ? 2.522 0.858 17.221 1.00 93.94 87 ALA A O 1
ATOM 651 N N . THR A 1 88 ? 4.082 1.808 15.976 1.00 95.38 88 THR A N 1
ATOM 652 C CA . THR A 1 88 ? 3.851 3.150 16.511 1.00 95.38 88 THR A CA 1
ATOM 653 C C . THR A 1 88 ? 2.586 3.759 15.906 1.00 95.38 88 THR A C 1
ATOM 655 O O . THR A 1 88 ? 1.795 4.380 16.618 1.00 95.38 88 THR A O 1
ATOM 658 N N . TRP A 1 89 ? 2.348 3.524 14.611 1.00 94.31 89 TRP A N 1
ATOM 659 C CA . TRP A 1 89 ? 1.204 4.060 13.872 1.00 94.31 89 TRP A CA 1
ATOM 660 C C . TRP A 1 89 ? -0.140 3.648 14.472 1.00 94.31 89 TRP A C 1
ATOM 662 O O . TRP A 1 89 ? -0.896 4.480 14.970 1.00 94.31 89 TRP A O 1
ATOM 672 N N . TRP A 1 90 ? -0.430 2.349 14.471 1.00 93.56 90 TRP A N 1
ATOM 673 C CA . TRP A 1 90 ? -1.691 1.783 14.959 1.00 93.56 90 TRP A CA 1
ATOM 674 C C . TRP A 1 90 ? -1.918 1.958 16.473 1.00 93.56 90 TRP A C 1
ATOM 676 O O . TRP A 1 90 ? -3.059 1.892 16.932 1.00 93.56 90 TRP A O 1
ATOM 686 N N . HIS A 1 91 ? -0.875 2.233 17.269 1.00 93.56 91 HIS A N 1
ATOM 687 C CA . HIS A 1 91 ? -1.038 2.638 18.668 1.00 93.56 91 HIS A CA 1
ATOM 688 C C . HIS A 1 91 ? -1.597 4.056 18.793 1.00 93.56 91 HIS A C 1
ATOM 690 O O . HIS A 1 91 ? -2.390 4.302 19.697 1.00 93.56 91 HIS A O 1
ATOM 696 N N . ARG A 1 92 ? -1.236 4.956 17.873 1.00 93.44 92 ARG A N 1
ATOM 697 C CA . ARG A 1 92 ? -1.681 6.353 17.872 1.00 93.44 92 ARG A CA 1
ATOM 698 C C . ARG A 1 92 ? -2.966 6.588 17.076 1.00 93.44 92 ARG A C 1
ATOM 700 O O . ARG A 1 92 ? -3.780 7.415 17.470 1.00 93.44 92 ARG A O 1
ATOM 707 N N . HIS A 1 93 ? -3.128 5.888 15.958 1.00 93.12 93 HIS A N 1
ATOM 708 C CA . HIS A 1 93 ? -4.154 6.167 14.949 1.00 93.12 93 HIS A CA 1
ATOM 709 C C . HIS A 1 93 ? -5.052 4.963 14.633 1.00 93.12 93 HIS A C 1
ATOM 711 O O . HIS A 1 93 ? -5.945 5.067 13.800 1.00 93.12 93 HIS A O 1
ATOM 717 N N . GLY A 1 94 ? -4.824 3.801 15.256 1.00 94.94 94 GLY A N 1
ATOM 718 C CA . GLY A 1 94 ? -5.503 2.566 14.860 1.00 94.94 94 GLY A CA 1
ATOM 719 C C . GLY A 1 94 ? -5.220 2.190 13.400 1.00 94.94 94 GLY A C 1
ATOM 720 O O . GLY A 1 94 ? -4.141 2.462 12.876 1.00 94.94 94 GLY A O 1
ATOM 721 N N . LEU A 1 95 ? -6.194 1.566 12.732 1.00 95.62 95 LEU A N 1
ATOM 722 C CA . LEU A 1 95 ? -6.107 1.267 11.296 1.00 95.62 95 LEU A CA 1
ATOM 723 C C . LEU A 1 95 ? -6.725 2.376 10.425 1.00 95.62 95 LEU A C 1
ATOM 725 O O . LEU A 1 95 ? -7.300 2.103 9.369 1.00 95.62 95 LEU A O 1
ATOM 729 N N . GLU A 1 96 ? -6.651 3.621 10.893 1.00 91.88 96 GLU A N 1
ATOM 730 C CA . GLU A 1 96 ? -7.219 4.787 10.223 1.00 91.88 96 GLU A CA 1
ATOM 731 C C . GLU A 1 96 ? -6.136 5.710 9.658 1.00 91.88 96 GLU A C 1
ATOM 733 O O . GLU A 1 96 ? -4.950 5.628 9.996 1.00 91.88 96 GLU A O 1
ATOM 738 N N . VAL A 1 97 ? -6.571 6.598 8.764 1.00 88.69 97 VAL A N 1
ATOM 739 C CA . VAL A 1 97 ? -5.735 7.650 8.186 1.00 88.69 97 VAL A CA 1
ATOM 740 C C . VAL A 1 97 ? -6.092 8.970 8.866 1.00 88.69 97 VAL A C 1
ATOM 742 O O . VAL A 1 97 ? -7.257 9.366 8.806 1.00 88.69 97 VAL A O 1
ATOM 745 N N . PRO A 1 98 ? -5.128 9.677 9.481 1.00 86.69 98 PRO A 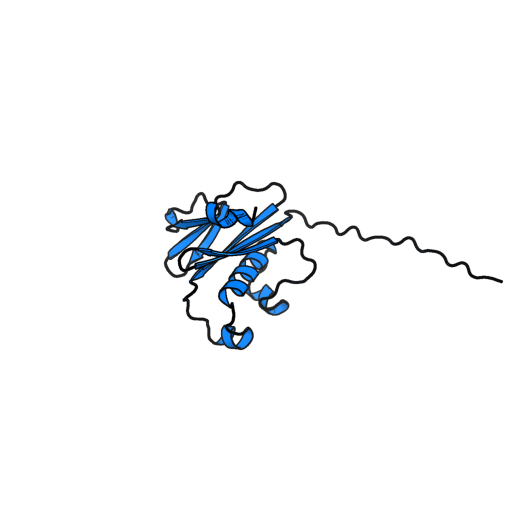N 1
ATOM 746 C CA . PRO A 1 98 ? -5.380 10.988 10.057 1.00 86.69 98 PRO A CA 1
ATOM 747 C C . PRO A 1 98 ? -5.952 11.963 9.014 1.00 86.69 98 PRO A C 1
ATOM 749 O O . PRO A 1 98 ? -5.488 11.979 7.866 1.00 86.69 98 PRO A O 1
ATOM 752 N N . PRO A 1 99 ? -6.935 12.800 9.388 1.00 85.56 99 PRO A N 1
ATOM 753 C CA . PRO A 1 99 ? -7.490 13.793 8.479 1.00 85.56 99 PRO A CA 1
ATOM 754 C C . PRO A 1 99 ? -6.447 14.860 8.112 1.00 85.56 99 PRO A C 1
ATOM 756 O O . P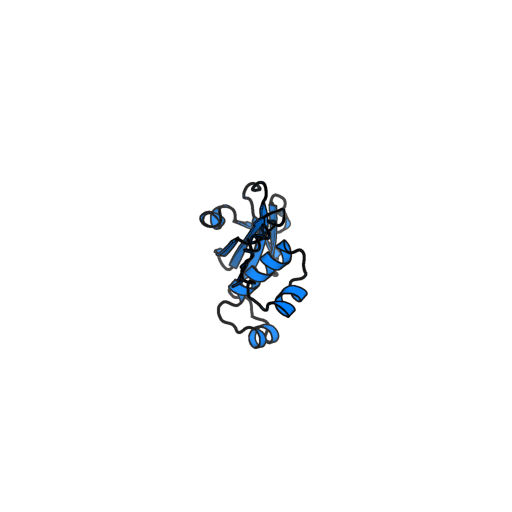RO A 1 99 ? -5.523 15.151 8.872 1.00 85.56 99 PRO A O 1
ATOM 759 N N . GLY A 1 100 ? -6.613 15.480 6.941 1.00 83.75 100 GLY A N 1
ATOM 760 C CA . GLY A 1 100 ? -5.768 16.598 6.501 1.00 83.75 100 GLY A CA 1
ATOM 761 C C . GLY A 1 100 ? -4.340 16.212 6.101 1.00 83.75 100 GLY A C 1
ATOM 762 O O . GLY A 1 100 ? -3.453 17.071 6.120 1.00 83.75 100 GLY A O 1
ATOM 763 N N . THR A 1 101 ? -4.108 14.941 5.761 1.00 85.38 101 THR A N 1
ATOM 764 C CA . THR A 1 101 ? -2.855 14.477 5.152 1.00 85.38 101 THR A CA 1
ATOM 765 C C . THR A 1 101 ? -2.871 14.733 3.644 1.00 85.38 101 THR A C 1
ATOM 767 O O . THR A 1 101 ? -3.911 14.654 2.997 1.00 85.38 101 THR A O 1
ATOM 770 N N . ALA A 1 102 ? -1.704 15.017 3.064 1.00 89.12 102 ALA A N 1
ATOM 771 C CA . ALA A 1 102 ? -1.532 15.140 1.610 1.00 89.12 102 ALA A CA 1
ATOM 772 C C . ALA A 1 102 ? -1.329 13.774 0.923 1.00 89.12 102 ALA A C 1
ATOM 774 O O . ALA A 1 102 ? -0.797 13.687 -0.184 1.00 89.12 102 ALA A O 1
ATOM 775 N N . TRP A 1 103 ? -1.667 12.691 1.619 1.00 93.06 103 TRP A N 1
ATOM 776 C CA . TRP A 1 103 ? -1.392 11.339 1.172 1.00 93.06 103 TRP A CA 1
ATOM 777 C C . TRP A 1 103 ? -2.470 10.850 0.227 1.00 93.06 103 TRP A C 1
ATOM 779 O O . TRP A 1 103 ? -3.662 11.032 0.457 1.00 93.06 103 TRP A O 1
ATOM 789 N N . LEU A 1 104 ? -2.034 10.184 -0.832 1.00 95.19 104 LEU A N 1
ATOM 790 C CA . LEU A 1 104 ? -2.908 9.582 -1.823 1.00 95.19 104 LEU A CA 1
ATOM 791 C C . LEU A 1 104 ? -2.694 8.081 -1.776 1.00 95.19 104 LEU A C 1
ATOM 793 O O . LEU A 1 104 ? -1.558 7.628 -1.875 1.00 95.19 104 LEU A O 1
ATOM 797 N N . TRP A 1 105 ? -3.756 7.293 -1.680 1.00 97.19 105 TRP A N 1
ATOM 798 C CA . TRP A 1 105 ? -3.631 5.841 -1.719 1.00 97.19 105 TRP A CA 1
ATOM 799 C C . TRP A 1 105 ? -4.764 5.192 -2.497 1.00 97.19 105 TRP A C 1
ATOM 801 O O . TRP A 1 105 ? -5.834 5.764 -2.705 1.00 97.19 105 TRP A O 1
ATOM 811 N N . ARG A 1 106 ? -4.518 3.955 -2.914 1.00 97.31 106 ARG A N 1
ATOM 812 C CA . ARG A 1 106 ? -5.535 3.053 -3.437 1.00 97.31 106 ARG A CA 1
ATOM 813 C C . ARG A 1 106 ? -5.247 1.651 -2.936 1.00 97.31 106 ARG A C 1
ATOM 815 O O . ARG A 1 106 ? -4.154 1.140 -3.158 1.00 97.31 106 ARG A O 1
ATOM 822 N N . THR A 1 107 ? -6.249 1.047 -2.315 1.00 98.31 107 THR A N 1
ATOM 823 C CA . THR A 1 107 ? -6.278 -0.381 -1.996 1.00 98.31 107 THR A CA 1
ATOM 824 C C . THR A 1 107 ? -6.999 -1.106 -3.133 1.00 98.31 107 THR A C 1
ATOM 826 O O . THR A 1 107 ? -8.040 -0.634 -3.596 1.00 98.31 107 THR A O 1
ATOM 829 N N . LEU A 1 108 ? -6.435 -2.201 -3.634 1.00 97.81 108 LEU A N 1
ATOM 830 C CA . LEU A 1 108 ? -6.982 -2.968 -4.752 1.00 97.81 108 LEU A CA 1
ATOM 831 C C . LEU A 1 108 ? -6.631 -4.461 -4.645 1.00 97.81 108 LEU A C 1
ATOM 833 O O . LEU A 1 108 ? -5.596 -4.795 -4.066 1.00 97.81 108 LEU A O 1
ATOM 837 N N . PRO A 1 109 ? -7.460 -5.353 -5.209 1.00 97.56 109 PRO A N 1
ATOM 838 C CA . PRO A 1 109 ? -7.103 -6.758 -5.345 1.00 97.56 109 PRO A CA 1
ATOM 839 C C . PRO A 1 109 ? -6.053 -6.956 -6.448 1.00 97.56 109 PRO A C 1
ATOM 841 O O . PRO A 1 109 ? -6.131 -6.327 -7.507 1.00 97.56 109 PRO A O 1
ATOM 844 N N . LEU A 1 110 ? -5.099 -7.852 -6.207 1.00 97.31 110 LEU A N 1
ATOM 845 C CA . LEU A 1 110 ? -4.140 -8.357 -7.190 1.00 97.31 110 LEU A CA 1
ATOM 846 C C . LEU A 1 110 ? -4.010 -9.867 -6.980 1.00 97.31 110 LEU A C 1
ATOM 848 O O . LEU A 1 110 ? -3.400 -10.291 -6.004 1.00 97.31 110 LEU A O 1
ATOM 852 N N . ASP A 1 111 ? -4.610 -10.663 -7.863 1.00 94.94 111 ASP A N 1
ATOM 853 C CA . ASP A 1 111 ? -4.752 -12.113 -7.688 1.00 94.94 111 ASP A CA 1
ATOM 854 C C . ASP A 1 111 ? -5.372 -12.466 -6.317 1.00 94.94 111 ASP A C 1
ATOM 856 O O . ASP A 1 111 ? -6.484 -12.032 -6.011 1.00 94.94 111 ASP A O 1
ATOM 860 N N . ASP A 1 112 ? -4.665 -13.225 -5.475 1.00 96.81 112 ASP A N 1
ATOM 861 C CA . ASP A 1 112 ? -5.067 -13.596 -4.112 1.00 96.81 112 ASP A CA 1
ATOM 862 C C . ASP A 1 112 ? -4.662 -12.565 -3.040 1.00 96.81 112 ASP A C 1
ATOM 864 O O . ASP A 1 112 ? -4.801 -12.821 -1.839 1.00 96.81 112 ASP A O 1
ATOM 868 N N . LEU A 1 113 ? -4.151 -11.403 -3.450 1.00 98.25 113 LEU A N 1
ATOM 869 C CA . LEU A 1 113 ? -3.611 -10.372 -2.569 1.00 98.25 113 LEU A CA 1
ATOM 870 C C . LEU A 1 113 ? -4.540 -9.165 -2.462 1.00 98.25 113 LEU A C 1
ATOM 872 O O . LEU A 1 113 ? -5.189 -8.748 -3.423 1.00 98.25 113 LEU A O 1
ATOM 876 N N . VAL A 1 114 ? -4.515 -8.533 -1.295 1.00 98.31 114 VAL A N 1
ATOM 877 C CA . VAL A 1 114 ? -4.943 -7.148 -1.107 1.00 98.31 114 VAL A CA 1
ATOM 878 C C . VAL A 1 114 ? -3.689 -6.290 -1.121 1.00 98.31 114 VAL A C 1
ATOM 880 O O . VAL A 1 114 ? -2.791 -6.509 -0.313 1.00 98.31 114 VAL A O 1
ATOM 883 N N . VAL A 1 115 ? -3.616 -5.322 -2.032 1.00 98.69 115 VAL A N 1
ATOM 884 C CA . VAL A 1 115 ? -2.449 -4.448 -2.189 1.00 98.69 115 VAL A CA 1
ATOM 885 C C . VAL A 1 115 ? -2.868 -3.002 -2.002 1.00 98.69 115 VAL A C 1
ATOM 887 O O . VAL A 1 115 ? -3.818 -2.538 -2.633 1.00 98.69 115 VAL A O 1
ATOM 890 N N . THR A 1 116 ? -2.130 -2.261 -1.182 1.00 98.75 116 THR A N 1
ATOM 891 C CA . THR A 1 116 ? -2.216 -0.803 -1.158 1.00 98.75 116 THR A CA 1
ATOM 892 C C . THR A 1 116 ? -0.997 -0.194 -1.840 1.00 98.75 116 THR A C 1
ATOM 894 O O . THR A 1 116 ? 0.135 -0.610 -1.614 1.00 98.75 116 THR A O 1
ATOM 897 N N . VAL A 1 117 ? -1.242 0.808 -2.685 1.00 98.50 117 VAL A N 1
ATOM 898 C CA . VAL A 1 117 ? -0.218 1.714 -3.215 1.00 98.50 117 VAL A CA 1
ATOM 899 C C . VAL A 1 117 ? -0.499 3.096 -2.651 1.00 98.50 117 VAL A C 1
ATOM 901 O O . VAL A 1 117 ? -1.617 3.596 -2.807 1.00 98.50 117 VAL A O 1
ATOM 904 N N . ALA A 1 118 ? 0.495 3.713 -2.017 1.00 97.69 118 ALA A N 1
ATOM 905 C CA . ALA A 1 118 ? 0.378 5.039 -1.431 1.00 97.69 118 ALA A CA 1
ATOM 906 C C . ALA A 1 118 ? 1.488 5.976 -1.902 1.00 97.69 118 ALA A C 1
ATOM 908 O O . ALA A 1 118 ? 2.605 5.553 -2.196 1.00 97.69 118 ALA A O 1
ATOM 909 N N . PHE A 1 119 ? 1.166 7.263 -1.928 1.00 96.50 119 PHE A N 1
ATOM 910 C CA . PHE A 1 119 ? 2.053 8.344 -2.304 1.00 96.50 119 PHE A CA 1
ATOM 911 C C . PHE A 1 119 ? 1.955 9.496 -1.309 1.00 96.50 119 PHE A C 1
ATOM 913 O O . PHE A 1 119 ? 0.872 9.824 -0.824 1.00 96.50 119 PHE A O 1
ATOM 920 N N . THR A 1 120 ? 3.085 10.149 -1.063 1.00 95.25 120 THR A N 1
ATOM 921 C CA . THR A 1 120 ? 3.176 11.403 -0.304 1.00 95.25 120 THR A CA 1
ATOM 922 C C . THR A 1 120 ? 4.115 12.364 -1.023 1.00 95.25 120 THR A C 1
ATOM 924 O O . THR A 1 120 ? 5.076 11.897 -1.643 1.00 95.25 120 THR A O 1
ATOM 927 N N . PRO A 1 121 ? 3.917 13.685 -0.903 1.00 94.38 121 PRO A N 1
ATOM 928 C CA . PRO A 1 121 ? 4.953 14.651 -1.243 1.00 94.38 121 PRO A CA 1
ATOM 929 C C . PRO A 1 121 ? 6.285 14.306 -0.554 1.00 94.38 121 PRO A C 1
ATOM 931 O O . PRO A 1 121 ? 6.304 13.822 0.586 1.00 94.38 121 PRO A O 1
ATOM 934 N N . ALA A 1 122 ? 7.394 14.492 -1.269 1.00 88.31 122 ALA A N 1
ATOM 935 C CA . ALA A 1 122 ? 8.747 14.239 -0.772 1.00 88.31 122 ALA A CA 1
ATOM 936 C C . ALA A 1 122 ? 9.182 15.287 0.262 1.00 88.31 122 ALA A C 1
ATOM 938 O O . ALA A 1 122 ? 9.835 14.940 1.243 1.00 88.31 122 ALA A O 1
ATOM 939 N N . THR A 1 123 ? 8.746 16.532 0.076 1.00 81.00 123 THR A N 1
ATOM 940 C CA . THR A 1 123 ? 8.878 17.622 1.047 1.00 81.00 123 THR A CA 1
ATOM 941 C C . THR A 1 123 ? 7.524 17.822 1.726 1.00 81.00 123 THR A C 1
ATOM 943 O O . THR A 1 123 ? 6.503 17.760 1.032 1.00 81.00 123 THR A O 1
ATOM 946 N N . PRO A 1 124 ? 7.460 18.054 3.050 1.00 61.94 124 PRO A N 1
ATOM 947 C CA . PRO A 1 124 ? 6.226 18.499 3.681 1.00 61.94 124 PRO A CA 1
ATOM 948 C C . PRO A 1 124 ? 5.700 19.724 2.933 1.00 61.94 124 PRO A C 1
ATOM 950 O O . PRO A 1 124 ? 6.452 20.665 2.690 1.00 61.94 124 PRO A O 1
ATOM 953 N N . ILE A 1 125 ? 4.426 19.707 2.536 1.00 55.69 125 ILE A N 1
ATOM 954 C CA . ILE A 1 125 ? 3.771 20.934 2.087 1.00 55.69 125 ILE A CA 1
ATOM 955 C C . ILE A 1 125 ? 3.743 21.826 3.327 1.00 55.69 125 ILE A C 1
ATOM 957 O O . ILE A 1 125 ? 3.035 21.500 4.285 1.00 55.69 125 ILE A O 1
ATOM 961 N N . GLU A 1 126 ? 4.543 22.893 3.345 1.00 46.62 126 GLU A N 1
ATOM 962 C CA . GLU A 1 126 ? 4.333 23.974 4.300 1.00 46.62 126 GLU A CA 1
ATOM 963 C C . GLU A 1 126 ? 2.879 24.400 4.129 1.00 46.62 126 GLU A C 1
ATOM 965 O O . GLU A 1 126 ? 2.473 24.893 3.076 1.00 46.62 126 GLU A O 1
ATOM 970 N N . ARG A 1 127 ? 2.050 24.124 5.139 1.00 51.72 127 ARG A N 1
ATOM 971 C CA . ARG A 1 127 ? 0.772 24.813 5.229 1.00 51.72 127 ARG A CA 1
ATOM 972 C C . ARG A 1 127 ? 1.164 26.273 5.367 1.00 51.72 127 ARG A C 1
ATOM 974 O O . ARG A 1 127 ? 1.746 26.620 6.395 1.00 51.72 127 ARG A O 1
ATOM 981 N N . GLU A 1 128 ? 0.889 27.091 4.352 1.00 44.09 128 GLU A N 1
ATOM 982 C CA . GLU A 1 128 ? 0.875 28.535 4.541 1.00 44.09 128 GLU A CA 1
ATOM 983 C C . GLU A 1 128 ? 0.013 28.769 5.776 1.00 44.09 128 GLU A C 1
ATOM 985 O O . GLU A 1 128 ? -1.191 28.495 5.797 1.00 44.09 128 GLU A O 1
ATOM 990 N N . SER A 1 129 ? 0.677 29.142 6.865 1.00 47.56 129 SER A N 1
ATOM 991 C CA . SER A 1 129 ? 0.002 29.597 8.059 1.00 47.56 129 SER A CA 1
ATOM 992 C C . SER A 1 129 ? -0.600 30.908 7.613 1.00 47.56 129 SER A C 1
ATOM 994 O O . SER A 1 129 ? 0.111 31.901 7.497 1.00 47.56 129 SER A O 1
ATOM 996 N N . GLY A 1 130 ? -1.870 30.868 7.213 1.00 38.78 130 GLY A N 1
ATOM 997 C CA . GLY A 1 130 ? -2.620 32.059 6.878 1.00 38.78 130 GLY A CA 1
ATOM 998 C C . GLY A 1 130 ? -2.596 32.957 8.101 1.00 38.78 130 GLY A C 1
ATOM 999 O O . GLY A 1 130 ? -3.381 32.767 9.027 1.00 38.78 130 GLY A O 1
ATOM 1000 N N . THR A 1 131 ? -1.663 33.903 8.120 1.00 41.78 131 THR A N 1
ATOM 1001 C CA . THR A 1 131 ? -1.748 35.087 8.954 1.00 41.78 131 THR A CA 1
ATOM 1002 C C . THR A 1 131 ? -2.987 35.812 8.459 1.00 41.78 131 THR A C 1
ATOM 1004 O O . THR A 1 131 ? -2.955 36.510 7.447 1.00 41.78 131 THR A O 1
ATOM 1007 N N . PHE A 1 1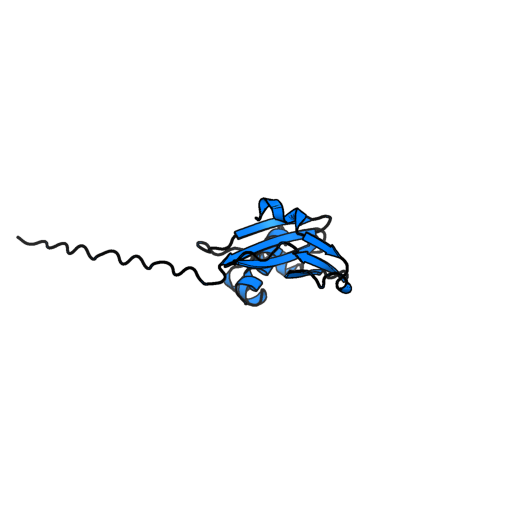32 ? -4.114 35.582 9.128 1.00 44.56 132 PHE A N 1
ATOM 1008 C CA . PHE A 1 132 ? -5.228 36.507 9.042 1.00 44.56 132 PHE A CA 1
ATOM 1009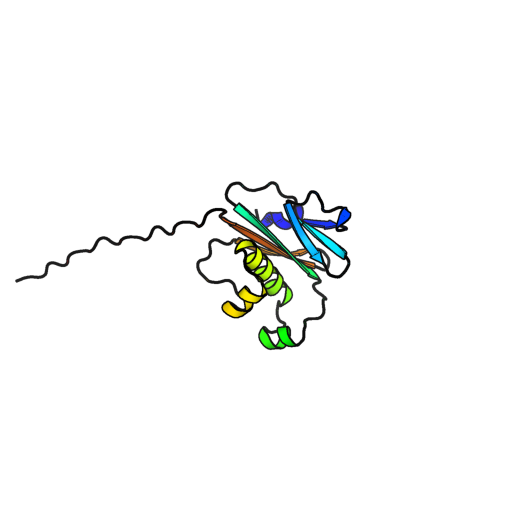 C C . PHE A 1 132 ? -4.685 37.869 9.490 1.00 44.56 132 PHE A C 1
ATOM 1011 O O . PHE A 1 132 ? -4.097 37.938 10.571 1.00 44.56 132 PHE A O 1
ATOM 1018 N N . PRO A 1 133 ? -4.803 38.938 8.685 1.00 41.69 133 PRO A N 1
ATOM 1019 C CA . PRO A 1 133 ? -4.490 40.258 9.193 1.00 41.69 133 PRO A CA 1
ATOM 1020 C C . PRO A 1 133 ? -5.464 40.553 10.335 1.00 41.69 133 PRO A C 1
ATOM 1022 O O . PRO A 1 133 ? -6.678 40.421 10.162 1.00 41.69 133 PRO A O 1
ATOM 1025 N N . ASP A 1 134 ? -4.921 40.926 11.494 1.00 40.88 134 ASP A N 1
ATOM 1026 C CA . ASP A 1 134 ? -5.689 41.503 12.591 1.00 40.88 134 ASP A CA 1
ATOM 1027 C C . ASP A 1 134 ? -6.488 42.687 12.037 1.00 40.88 134 ASP A C 1
ATOM 1029 O O . ASP A 1 134 ? -5.947 43.757 11.744 1.00 40.88 134 ASP A O 1
ATOM 1033 N N . ILE A 1 135 ? -7.796 42.498 11.863 1.00 46.97 135 ILE A N 1
ATOM 1034 C CA . ILE A 1 135 ? -8.712 43.616 11.687 1.00 46.97 135 ILE A CA 1
ATOM 1035 C C . ILE A 1 135 ? -8.799 44.276 13.059 1.00 46.97 135 ILE A C 1
ATOM 1037 O O . ILE A 1 135 ? -9.509 43.808 13.949 1.00 46.97 135 ILE A O 1
ATOM 1041 N N . ALA A 1 136 ? -8.050 45.363 13.231 1.00 43.97 136 ALA A N 1
ATOM 1042 C CA . ALA A 1 136 ? -8.234 46.275 14.343 1.00 43.97 136 ALA A CA 1
ATOM 1043 C C . ALA A 1 136 ? -9.660 46.840 14.273 1.00 43.97 136 ALA A C 1
ATOM 1045 O O . ALA A 1 136 ? -9.954 47.756 13.506 1.00 43.97 136 ALA A O 1
ATOM 1046 N N . VAL A 1 137 ? -10.564 46.281 15.076 1.00 46.44 137 VAL A N 1
ATOM 1047 C CA . VAL A 1 137 ? -11.844 46.916 15.380 1.00 46.44 137 VAL A CA 1
ATOM 1048 C C . VAL A 1 137 ? -11.548 48.036 16.372 1.00 46.44 137 VAL A C 1
ATOM 1050 O O . VAL A 1 137 ? -11.572 47.846 17.586 1.00 46.44 137 VAL A O 1
ATOM 1053 N N . SER A 1 138 ? -11.229 49.219 15.851 1.00 45.38 138 SER A N 1
ATOM 1054 C CA . SER A 1 138 ? -11.327 50.451 16.628 1.00 45.38 138 SER A CA 1
ATOM 1055 C C . SER A 1 138 ? -12.806 50.768 16.825 1.00 45.38 138 SER A C 1
ATOM 1057 O O . SER A 1 138 ? -13.460 51.326 15.950 1.00 45.38 138 SER A O 1
ATOM 1059 N N . GLY A 1 139 ? -13.338 50.383 17.982 1.00 42.69 139 GLY A N 1
ATOM 1060 C CA . GLY A 1 139 ? -14.527 51.006 18.543 1.00 42.69 139 GLY A CA 1
ATOM 1061 C C . GLY A 1 139 ? -14.109 52.174 19.430 1.00 42.69 139 GLY A C 1
ATOM 1062 O O . GLY A 1 139 ? -13.325 51.978 20.355 1.00 42.69 139 GLY A O 1
ATOM 1063 N N . ALA A 1 140 ? -14.642 53.365 19.168 1.00 44.81 140 ALA A N 1
ATOM 1064 C CA . ALA A 1 140 ? -14.802 54.414 20.168 1.00 44.81 140 ALA A CA 1
ATOM 1065 C C . ALA A 1 140 ? -15.811 55.461 19.675 1.00 44.81 140 ALA A C 1
ATOM 1067 O O . ALA A 1 140 ? -15.601 56.038 18.612 1.00 44.81 140 ALA A O 1
ATOM 1068 N N . GLY A 1 141 ? -16.830 55.700 20.509 1.00 44.25 141 GLY A N 1
ATOM 1069 C CA . GLY A 1 141 ? -17.330 57.041 20.845 1.00 44.25 141 GLY A CA 1
ATOM 1070 C C . GLY A 1 141 ? -18.245 57.721 19.851 1.00 44.25 141 GLY A C 1
ATOM 1071 O O . GLY A 1 141 ? -17.708 58.372 18.934 1.00 44.25 141 GLY A O 1
#

pLDDT: mean 88.55, std 16.73, range [38.78, 98.75]

Foldseek 3Di:
DQVCQLVQKDKDAPVPQVQAPEWEAEPVRIIIGGHDPDDPQKDKYKYKYQLPDDDDPVLCVVQNDVCSQQLLRVLVRVCVVVVHPSVVRCVVPNSDDDPPFQKDKDWDDDPRMTMMMMMHGPDPPPPPPPPPPPPPPDDDD

Sequence (141 aa):
MLAAAPRHLRVAAVADSGAAVTRSHLGDGRCVGWYAPPVPGWRVAIDAERAAAALPPALARRFGSTDFWGRWTRVECLAKLADVPVATWWHRHGLEVPPGTAWLWRTLPLDDLVVTVAFTPATPIERESGTFPDIAVSGAG

Radius of gyration: 19.56 Å; chains: 1; bounding box: 33×74×35 Å